Protein AF-A0A820DSZ1-F1 (afdb_monomer_lite)

Structure (mmCIF, N/CA/C/O backbone):
data_AF-A0A820DSZ1-F1
#
_entry.id   AF-A0A820DSZ1-F1
#
loop_
_atom_site.group_PDB
_atom_site.id
_atom_site.type_symbol
_atom_site.label_atom_id
_atom_site.label_alt_id
_atom_site.label_comp_id
_atom_site.label_asym_id
_atom_site.label_entity_id
_atom_site.label_seq_id
_atom_site.pdbx_PDB_ins_code
_atom_site.Cartn_x
_atom_site.Cartn_y
_atom_site.Cartn_z
_atom_site.occupancy
_atom_site.B_iso_or_equiv
_atom_site.auth_seq_id
_atom_site.auth_comp_id
_atom_site.auth_asym_id
_atom_site.auth_atom_id
_atom_site.pdbx_PDB_model_num
ATOM 1 N N . MET A 1 1 ? 12.696 8.715 -18.448 1.00 58.31 1 MET A N 1
ATOM 2 C CA . MET A 1 1 ? 13.248 8.105 -17.218 1.00 58.31 1 MET A CA 1
ATOM 3 C C . MET A 1 1 ? 12.171 7.418 -16.370 1.00 58.31 1 MET A C 1
ATOM 5 O O . MET A 1 1 ? 12.278 6.221 -16.171 1.00 58.31 1 MET A O 1
ATOM 9 N N . SER A 1 2 ? 11.095 8.099 -15.945 1.00 81.25 2 SER A N 1
ATOM 10 C CA . SER A 1 2 ? 10.033 7.473 -15.116 1.00 81.25 2 SER A CA 1
ATOM 11 C C . SER A 1 2 ? 9.282 6.311 -15.802 1.00 81.25 2 SER A C 1
ATOM 13 O O . SER A 1 2 ? 9.102 5.254 -15.206 1.00 81.25 2 SER A O 1
ATOM 15 N N . ALA A 1 3 ? 8.924 6.447 -17.086 1.00 86.50 3 ALA A N 1
ATOM 16 C CA . ALA A 1 3 ? 8.210 5.389 -17.817 1.00 86.50 3 ALA A CA 1
ATOM 17 C C . ALA A 1 3 ? 9.025 4.090 -17.967 1.00 86.50 3 ALA A C 1
ATOM 19 O O . ALA A 1 3 ? 8.480 2.996 -17.859 1.00 86.50 3 ALA A O 1
ATOM 20 N N . GLU A 1 4 ? 10.335 4.214 -18.171 1.00 92.38 4 GLU A N 1
ATOM 21 C CA . GLU A 1 4 ? 11.246 3.077 -18.293 1.00 92.38 4 GLU A CA 1
ATOM 22 C C . GLU A 1 4 ? 11.404 2.344 -16.959 1.00 92.38 4 GLU A C 1
ATOM 24 O O . GLU A 1 4 ? 11.305 1.120 -16.920 1.00 92.38 4 GLU A O 1
ATOM 29 N N . LEU A 1 5 ? 11.563 3.079 -15.856 1.00 89.62 5 LEU A N 1
ATOM 30 C CA . LEU A 1 5 ? 11.599 2.494 -14.516 1.00 89.62 5 LEU A CA 1
ATOM 31 C C . LEU A 1 5 ? 10.294 1.748 -14.196 1.00 89.62 5 LEU A C 1
ATOM 33 O O . LEU A 1 5 ? 10.328 0.625 -13.697 1.00 89.62 5 LEU A O 1
ATOM 37 N N . ASN A 1 6 ? 9.144 2.329 -14.546 1.00 89.69 6 ASN A N 1
ATOM 38 C CA . ASN A 1 6 ? 7.844 1.682 -14.365 1.00 89.69 6 ASN A CA 1
ATOM 39 C C . ASN A 1 6 ? 7.723 0.394 -15.192 1.00 89.69 6 ASN A C 1
ATOM 41 O O . ASN A 1 6 ? 7.220 -0.606 -14.684 1.00 89.69 6 ASN A O 1
ATOM 45 N N . ALA A 1 7 ? 8.214 0.392 -16.436 1.00 91.94 7 ALA A N 1
ATOM 46 C CA . ALA A 1 7 ? 8.218 -0.797 -17.286 1.00 91.94 7 ALA A CA 1
ATOM 47 C C . ALA A 1 7 ? 9.101 -1.916 -16.708 1.00 91.94 7 ALA A C 1
ATOM 49 O O . ALA A 1 7 ? 8.670 -3.067 -16.650 1.00 91.94 7 ALA A O 1
ATOM 50 N N . HIS A 1 8 ? 10.299 -1.581 -16.219 1.00 93.88 8 HIS A N 1
ATOM 51 C CA . HIS A 1 8 ? 11.192 -2.547 -15.572 1.00 93.88 8 HIS A CA 1
ATOM 52 C C . HIS A 1 8 ? 10.587 -3.114 -14.281 1.00 93.88 8 HIS A C 1
ATOM 54 O O . HIS A 1 8 ? 10.626 -4.325 -14.064 1.00 93.88 8 HIS A O 1
ATOM 60 N N . ASN A 1 9 ? 9.960 -2.270 -13.456 1.00 91.62 9 ASN A N 1
ATOM 61 C CA . ASN A 1 9 ? 9.279 -2.712 -12.238 1.00 91.62 9 ASN A CA 1
ATOM 62 C C . ASN A 1 9 ? 8.087 -3.625 -12.548 1.00 91.62 9 ASN A C 1
ATOM 64 O O . ASN A 1 9 ? 7.913 -4.654 -11.898 1.00 91.62 9 ASN A O 1
ATOM 68 N N . LEU A 1 10 ? 7.293 -3.298 -13.570 1.00 93.19 10 LEU A N 1
ATOM 69 C CA . LEU A 1 10 ? 6.187 -4.149 -14.004 1.00 93.19 10 LEU A CA 1
ATOM 70 C C . LEU A 1 10 ? 6.689 -5.504 -14.521 1.00 93.19 10 LEU A C 1
ATOM 72 O O . LEU A 1 10 ? 6.124 -6.539 -14.172 1.00 93.19 10 LEU A O 1
ATOM 76 N N . LEU A 1 11 ? 7.770 -5.516 -15.305 1.00 95.31 11 LEU A N 1
ATOM 77 C CA . LEU A 1 11 ? 8.388 -6.753 -15.776 1.00 95.31 11 LEU A CA 1
ATOM 78 C C . LEU A 1 11 ? 8.868 -7.622 -14.605 1.00 95.31 11 LEU A C 1
ATOM 80 O O . LEU A 1 11 ? 8.606 -8.825 -14.592 1.00 95.31 11 LEU A O 1
ATOM 84 N N . LEU A 1 12 ? 9.513 -7.019 -13.604 1.00 95.50 12 LEU A N 1
ATOM 85 C CA . LEU A 1 12 ? 9.932 -7.717 -12.390 1.00 95.50 12 LEU A CA 1
ATOM 86 C C . LEU A 1 12 ? 8.735 -8.352 -11.665 1.00 95.50 12 LEU A C 1
ATOM 88 O O . LEU A 1 12 ? 8.787 -9.534 -11.330 1.00 95.50 12 LEU A O 1
ATOM 92 N N . LEU A 1 13 ? 7.637 -7.612 -11.481 1.00 94.44 13 LEU A N 1
ATOM 93 C CA . LEU A 1 13 ? 6.415 -8.140 -10.860 1.00 94.44 13 LEU A CA 1
ATOM 94 C C . LEU A 1 13 ? 5.846 -9.335 -11.638 1.00 94.44 13 LEU A C 1
ATOM 96 O O . LEU A 1 13 ? 5.498 -10.351 -11.036 1.00 94.44 13 LEU A O 1
ATOM 100 N N . ILE A 1 14 ? 5.806 -9.255 -12.972 1.00 95.88 14 ILE A N 1
ATOM 101 C CA . ILE A 1 14 ? 5.362 -10.362 -13.833 1.00 95.88 14 ILE A CA 1
ATOM 102 C C . ILE A 1 14 ? 6.242 -11.597 -13.629 1.00 95.88 14 ILE A C 1
ATOM 104 O O . ILE A 1 14 ? 5.720 -12.706 -13.495 1.00 95.88 14 ILE A O 1
ATOM 108 N N . LEU A 1 15 ? 7.566 -11.430 -13.578 1.00 97.44 15 LEU A N 1
ATOM 109 C CA . LEU A 1 15 ? 8.494 -12.540 -13.360 1.00 97.44 15 LEU A CA 1
ATOM 110 C C . LEU A 1 15 ? 8.274 -13.204 -11.996 1.00 97.44 15 LEU A C 1
ATOM 112 O O . LEU A 1 15 ? 8.176 -14.430 -11.936 1.00 97.44 15 LEU A O 1
ATOM 116 N N . LEU A 1 16 ? 8.122 -12.418 -10.928 1.00 97.06 16 LEU A N 1
ATOM 117 C CA . LEU A 1 16 ? 7.882 -12.927 -9.573 1.00 97.06 16 LEU A CA 1
ATOM 118 C C . LEU A 1 16 ? 6.557 -13.695 -9.467 1.00 97.06 16 LEU A C 1
ATOM 120 O O . LEU A 1 16 ? 6.498 -14.757 -8.843 1.00 97.06 16 LEU A O 1
ATOM 124 N N . VAL A 1 17 ? 5.500 -13.211 -10.126 1.00 96.56 17 VAL A N 1
ATOM 125 C CA . VAL A 1 17 ? 4.212 -13.919 -10.188 1.00 96.56 17 VAL A CA 1
ATOM 126 C C . VAL A 1 17 ? 4.333 -15.217 -10.986 1.00 96.56 17 VAL A C 1
ATOM 128 O O . VAL A 1 17 ? 3.860 -16.259 -10.534 1.00 96.56 17 VAL A O 1
ATOM 131 N N . LYS A 1 18 ? 5.029 -15.212 -12.133 1.00 96.75 18 LYS A N 1
ATOM 132 C CA . LYS A 1 18 ? 5.283 -16.442 -12.908 1.00 96.75 18 LYS A CA 1
ATOM 133 C C . LYS A 1 18 ? 6.088 -17.476 -12.119 1.00 96.75 18 LYS A C 1
ATOM 135 O O . LYS A 1 18 ? 5.849 -18.671 -12.271 1.00 96.75 18 LYS A O 1
ATOM 140 N N . GLN A 1 19 ? 7.006 -17.025 -11.268 1.00 97.69 19 GLN A N 1
ATOM 141 C CA . GLN A 1 19 ? 7.789 -17.872 -10.365 1.00 97.69 19 GLN A CA 1
ATOM 142 C C . GLN A 1 19 ? 7.014 -18.306 -9.108 1.00 97.69 19 GLN A C 1
ATOM 144 O O . GLN A 1 19 ? 7.575 -19.003 -8.267 1.00 97.69 19 GLN A O 1
ATOM 149 N N . LYS A 1 20 ? 5.734 -17.925 -8.972 1.00 95.00 20 LYS A N 1
ATOM 150 C CA . LYS A 1 20 ? 4.881 -18.192 -7.800 1.00 95.00 20 LYS A CA 1
ATOM 151 C C . LYS A 1 20 ? 5.427 -17.614 -6.485 1.00 95.00 20 LYS A C 1
ATOM 153 O O . LYS A 1 20 ? 5.062 -18.086 -5.414 1.00 95.00 20 LYS A O 1
ATOM 158 N N . GLN A 1 21 ? 6.275 -16.587 -6.559 1.00 96.38 21 GLN A N 1
ATOM 159 C CA . GLN A 1 21 ? 6.778 -15.858 -5.387 1.00 96.38 21 GLN A CA 1
ATOM 160 C C . GLN A 1 21 ? 5.823 -14.742 -4.946 1.00 96.38 21 GLN A C 1
ATOM 162 O O . GLN A 1 21 ? 5.876 -14.295 -3.804 1.00 96.38 21 GLN A O 1
ATOM 167 N N . LEU A 1 22 ? 4.930 -14.309 -5.841 1.00 93.62 22 LEU A N 1
ATOM 168 C CA . LEU A 1 22 ? 3.860 -13.356 -5.561 1.00 93.62 22 LEU A CA 1
ATOM 169 C C . LEU A 1 22 ? 2.513 -13.894 -6.051 1.00 93.62 22 LEU A C 1
ATOM 171 O O . LEU A 1 22 ? 2.436 -14.636 -7.032 1.00 93.62 22 LEU A O 1
ATOM 175 N N . SER A 1 23 ? 1.441 -13.478 -5.376 1.00 93.94 23 SER A N 1
ATOM 176 C CA . SER A 1 23 ? 0.064 -13.714 -5.822 1.00 93.94 23 SER A CA 1
ATOM 177 C C . SER A 1 23 ? -0.220 -12.977 -7.133 1.00 93.94 23 SER A C 1
ATOM 179 O O . SER A 1 23 ? 0.300 -11.884 -7.360 1.00 93.94 23 SER A O 1
ATOM 181 N N . SER A 1 24 ? -1.114 -13.521 -7.965 1.00 91.38 24 SER A N 1
ATOM 182 C CA . SER A 1 24 ? -1.595 -12.855 -9.185 1.00 91.38 24 SER A CA 1
ATOM 183 C C . SER A 1 24 ? -2.226 -11.486 -8.908 1.00 91.38 24 SER A C 1
ATOM 185 O O . SER A 1 24 ? -2.204 -10.618 -9.778 1.00 91.38 24 SER A O 1
ATOM 187 N N . TYR A 1 25 ? -2.708 -11.256 -7.681 1.00 90.75 25 TYR A N 1
ATOM 188 C CA . TYR A 1 25 ? -3.198 -9.955 -7.228 1.00 90.75 25 TYR A CA 1
ATOM 189 C C . TYR A 1 25 ? -2.143 -8.839 -7.339 1.00 90.75 25 TYR A C 1
ATOM 191 O O . TYR A 1 25 ? -2.494 -7.684 -7.564 1.00 90.75 25 TYR A O 1
ATOM 199 N N . ALA A 1 26 ? -0.848 -9.170 -7.263 1.00 89.00 26 ALA A N 1
ATOM 200 C CA . ALA A 1 26 ? 0.242 -8.205 -7.412 1.00 89.00 26 ALA A CA 1
ATOM 201 C C . ALA A 1 26 ? 0.339 -7.589 -8.823 1.00 89.00 26 ALA A C 1
ATOM 203 O O . ALA A 1 26 ? 1.047 -6.605 -9.002 1.00 89.00 26 ALA A O 1
ATOM 204 N N . LEU A 1 27 ? -0.368 -8.133 -9.822 1.00 91.44 27 LEU A N 1
ATOM 205 C CA . LEU A 1 27 ? -0.464 -7.556 -11.171 1.00 91.44 27 LEU A CA 1
ATOM 206 C C . LEU A 1 27 ? -1.650 -6.602 -11.339 1.00 91.44 27 LEU A C 1
ATOM 208 O O . LEU A 1 27 ? -1.912 -6.139 -12.449 1.00 91.44 27 LEU A O 1
ATOM 212 N N . ASN A 1 28 ?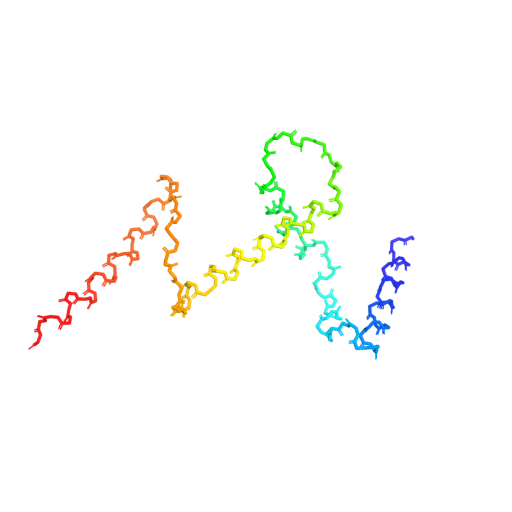 -2.373 -6.288 -10.262 1.00 90.94 28 ASN A N 1
ATOM 213 C CA . ASN A 1 28 ? -3.429 -5.289 -10.298 1.00 90.94 28 ASN A CA 1
ATOM 214 C C . ASN A 1 28 ? -2.832 -3.880 -10.457 1.00 90.94 28 ASN A C 1
ATOM 216 O O . ASN A 1 28 ? -2.631 -3.157 -9.489 1.00 90.94 28 ASN A O 1
ATOM 220 N N . ILE A 1 29 ? -2.561 -3.471 -11.696 1.00 84.31 29 ILE A N 1
ATOM 221 C CA . ILE A 1 29 ? -1.917 -2.189 -12.023 1.00 84.31 29 ILE A CA 1
ATOM 222 C C . ILE A 1 29 ? -2.647 -0.962 -11.453 1.00 84.31 29 ILE A C 1
ATOM 224 O O . ILE A 1 29 ? -2.020 0.070 -11.218 1.00 84.31 29 ILE A O 1
ATOM 228 N N . TYR A 1 30 ? -3.949 -1.069 -11.162 1.00 85.94 30 TYR A N 1
ATOM 229 C CA . TYR A 1 30 ? -4.731 0.015 -10.566 1.00 85.94 30 TYR A CA 1
ATOM 230 C C . TYR A 1 30 ? -4.305 0.354 -9.135 1.00 85.94 30 TYR A C 1
ATOM 232 O O . TYR A 1 30 ? -4.612 1.444 -8.662 1.00 85.94 30 TYR A O 1
ATOM 240 N N . THR A 1 31 ? -3.568 -0.525 -8.451 1.00 83.38 31 THR A N 1
ATOM 241 C CA . THR A 1 31 ? -3.012 -0.231 -7.124 1.00 83.38 31 THR A CA 1
ATOM 242 C C . THR A 1 31 ? -1.644 0.452 -7.184 1.00 83.38 31 THR A C 1
ATOM 244 O O . THR A 1 31 ? -1.171 0.932 -6.162 1.00 83.38 31 THR A O 1
ATOM 247 N N . PHE A 1 32 ? -1.005 0.529 -8.359 1.00 82.75 32 PHE A N 1
ATOM 248 C CA . PHE A 1 32 ? 0.360 1.054 -8.540 1.00 82.75 32 PHE A CA 1
ATOM 249 C C . PHE A 1 32 ? 0.399 2.502 -9.044 1.00 82.75 32 PHE A C 1
ATOM 251 O O . PHE A 1 32 ? 1.346 2.918 -9.712 1.00 82.75 32 PHE A O 1
ATOM 258 N N . ASN A 1 33 ? -0.628 3.289 -8.734 1.00 85.94 33 ASN A N 1
ATOM 259 C CA . ASN A 1 33 ? -0.611 4.731 -8.961 1.00 85.94 33 ASN A CA 1
ATOM 260 C C . ASN A 1 33 ? -0.453 5.480 -7.633 1.00 85.94 33 ASN A C 1
ATOM 262 O O . ASN A 1 33 ? -0.755 4.959 -6.560 1.00 85.94 33 ASN A O 1
ATOM 266 N N . SER A 1 34 ? 0.010 6.727 -7.713 1.00 84.88 34 SER A N 1
ATOM 267 C CA . SER A 1 34 ? 0.221 7.566 -6.531 1.00 84.88 34 SER A CA 1
ATOM 268 C C . SER A 1 34 ? -1.056 7.741 -5.709 1.00 84.88 34 SER A C 1
ATOM 270 O O . SER A 1 34 ? -1.007 7.630 -4.488 1.00 84.88 34 SER A O 1
ATOM 272 N N . GLN A 1 35 ? -2.206 7.937 -6.363 1.00 87.19 35 GLN A N 1
ATOM 273 C CA . GLN A 1 35 ? -3.484 8.205 -5.698 1.00 87.19 35 GLN A CA 1
ATOM 274 C C . GLN A 1 35 ? -3.931 7.055 -4.786 1.00 87.19 35 GLN A C 1
ATOM 276 O O . GLN A 1 35 ? -4.420 7.311 -3.688 1.00 87.19 35 GLN A O 1
ATOM 281 N N . ALA A 1 36 ? -3.730 5.803 -5.201 1.00 85.06 36 ALA A N 1
ATOM 282 C CA . ALA A 1 36 ? -4.054 4.626 -4.397 1.00 85.06 36 ALA A CA 1
ATOM 283 C C . ALA A 1 36 ? -3.171 4.517 -3.139 1.00 85.06 36 ALA A C 1
ATOM 285 O O . ALA A 1 36 ? -3.635 4.071 -2.090 1.00 85.06 36 ALA A O 1
ATOM 286 N N . CYS A 1 37 ? -1.915 4.964 -3.218 1.00 82.25 37 CYS A N 1
ATOM 287 C CA . CYS A 1 37 ? -0.955 4.897 -2.114 1.00 82.25 37 CYS A CA 1
ATOM 288 C C . CYS A 1 37 ? -1.078 6.069 -1.125 1.00 82.25 37 CYS A C 1
ATOM 290 O O . CYS A 1 37 ? -0.707 5.940 0.042 1.00 82.25 37 CYS A O 1
ATOM 292 N N . GLU A 1 38 ? -1.594 7.215 -1.570 1.00 85.50 38 GLU A N 1
ATOM 293 C CA . GLU A 1 38 ? -1.686 8.455 -0.789 1.00 85.50 38 GLU A CA 1
ATOM 294 C C . GLU A 1 38 ? -2.325 8.291 0.611 1.00 85.50 38 GLU A C 1
ATOM 296 O O . GLU A 1 38 ? -1.738 8.757 1.593 1.00 85.50 38 GLU A O 1
ATOM 301 N N . PRO A 1 39 ? -3.485 7.618 0.778 1.00 86.69 39 PRO A N 1
ATOM 302 C CA . PRO A 1 39 ? -4.071 7.402 2.102 1.00 86.69 39 PRO A CA 1
ATOM 303 C C . PRO A 1 39 ? -3.148 6.616 3.035 1.00 86.69 39 PRO A C 1
ATOM 305 O O . PRO A 1 39 ? -3.039 6.946 4.215 1.00 86.69 39 PRO A O 1
ATOM 308 N N . MET A 1 40 ? -2.449 5.609 2.502 1.00 84.12 40 MET A N 1
ATOM 309 C CA . MET A 1 40 ? -1.507 4.794 3.264 1.00 84.12 40 MET A CA 1
ATOM 310 C C . MET A 1 40 ? -0.346 5.647 3.775 1.00 84.12 40 MET A C 1
ATOM 312 O O . MET A 1 40 ? -0.043 5.614 4.966 1.00 84.1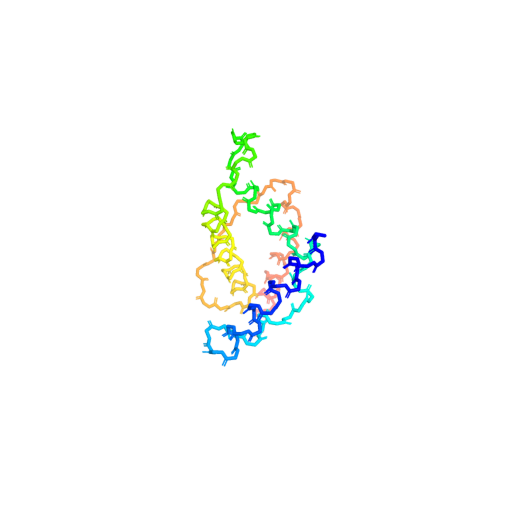2 40 MET A O 1
ATOM 316 N N . PHE A 1 41 ? 0.254 6.472 2.913 1.00 83.38 41 PHE A N 1
ATOM 317 C CA . PHE A 1 41 ? 1.319 7.398 3.306 1.00 83.38 41 PHE A CA 1
ATOM 318 C C . PHE A 1 41 ? 0.859 8.398 4.367 1.00 83.38 41 PHE A C 1
ATOM 320 O O . PHE A 1 41 ? 1.551 8.589 5.369 1.00 83.38 41 PHE A O 1
ATOM 327 N N . ARG A 1 42 ? -0.323 8.999 4.191 1.00 83.94 42 ARG A N 1
ATOM 328 C CA . ARG A 1 42 ? -0.884 9.952 5.159 1.00 83.94 42 ARG A CA 1
ATOM 329 C C . ARG A 1 42 ? -1.132 9.313 6.521 1.00 83.94 42 ARG A C 1
ATOM 331 O O . ARG A 1 42 ? -0.703 9.866 7.531 1.00 83.94 42 ARG A O 1
ATOM 338 N N . ASN A 1 43 ? -1.764 8.143 6.551 1.00 84.12 43 ASN A N 1
ATOM 339 C CA . ASN A 1 43 ? -2.073 7.442 7.797 1.00 84.12 43 ASN A CA 1
ATOM 340 C C . ASN A 1 43 ? -0.805 6.943 8.498 1.00 84.12 43 ASN A C 1
ATOM 342 O O . ASN A 1 43 ? -0.660 7.109 9.704 1.00 84.12 43 ASN A O 1
ATOM 346 N N . THR A 1 44 ? 0.144 6.396 7.739 1.00 82.94 44 THR A N 1
ATOM 347 C CA . THR A 1 44 ? 1.430 5.930 8.275 1.00 82.94 44 THR A CA 1
ATOM 348 C C . THR A 1 44 ? 2.231 7.092 8.863 1.00 82.94 44 THR A C 1
ATOM 350 O O . THR A 1 44 ? 2.804 6.966 9.940 1.00 82.94 44 THR A O 1
ATOM 353 N N . ARG A 1 45 ? 2.216 8.261 8.209 1.00 79.25 45 ARG A N 1
ATOM 354 C CA . ARG A 1 45 ? 2.821 9.486 8.743 1.00 79.25 45 ARG A CA 1
ATOM 355 C C . ARG A 1 45 ? 2.120 9.976 10.010 1.00 79.25 45 ARG A C 1
ATOM 357 O O . ARG A 1 45 ? 2.805 10.407 10.925 1.00 79.25 45 ARG A O 1
ATOM 364 N N . ALA A 1 46 ? 0.791 9.904 10.078 1.00 80.56 46 ALA A N 1
ATOM 365 C CA . ALA A 1 46 ? 0.032 10.306 11.264 1.00 80.56 46 ALA A CA 1
ATOM 366 C C . ALA A 1 46 ? 0.311 9.418 12.493 1.00 80.56 46 ALA A C 1
ATOM 368 O O . ALA A 1 46 ? 0.142 9.874 13.620 1.00 80.56 46 ALA A O 1
ATOM 369 N N . LEU A 1 47 ? 0.753 8.171 12.286 1.00 78.12 47 LEU A N 1
ATOM 370 C CA . LEU A 1 47 ? 1.165 7.256 13.358 1.00 78.12 47 LEU A CA 1
ATOM 371 C C . LEU A 1 47 ? 2.567 7.543 13.915 1.00 78.12 47 LEU A C 1
ATOM 373 O O . LEU A 1 47 ? 2.918 7.014 14.969 1.00 78.12 47 LEU A O 1
ATOM 377 N N . ILE A 1 48 ? 3.371 8.352 13.224 1.00 75.62 48 ILE A N 1
ATOM 378 C CA . ILE A 1 48 ? 4.700 8.759 13.678 1.00 75.62 48 ILE A CA 1
ATOM 379 C C . ILE A 1 48 ? 4.544 10.112 14.374 1.00 75.62 48 ILE A C 1
ATOM 381 O O . ILE A 1 48 ? 4.198 11.106 13.739 1.00 75.62 48 ILE A O 1
ATOM 385 N N . GLU A 1 49 ? 4.762 10.147 15.690 1.00 60.84 49 GLU A N 1
ATOM 386 C CA . GLU A 1 49 ? 4.605 11.363 16.491 1.00 60.84 49 GLU A CA 1
ATOM 387 C C . GLU A 1 49 ? 5.434 12.553 15.962 1.00 60.84 49 GLU A C 1
ATOM 389 O O . GLU A 1 49 ? 6.571 12.418 15.508 1.00 60.84 49 GLU A O 1
ATOM 394 N N . ILE A 1 50 ? 4.789 13.716 16.084 1.00 56.72 50 ILE A N 1
ATOM 395 C CA . ILE A 1 50 ? 5.085 15.161 15.963 1.00 56.72 50 ILE A CA 1
ATOM 396 C C . ILE A 1 50 ? 6.552 15.661 15.836 1.00 56.72 50 ILE A C 1
ATOM 398 O O . ILE A 1 50 ? 6.747 16.822 15.485 1.00 56.72 50 ILE A O 1
ATOM 402 N N . TYR A 1 51 ? 7.596 14.856 16.043 1.00 48.72 51 TYR A N 1
ATOM 403 C CA . TYR A 1 51 ? 8.992 15.329 16.043 1.00 48.72 51 TYR A CA 1
ATOM 404 C C . TYR A 1 51 ? 9.810 15.015 14.788 1.00 48.72 51 TYR A C 1
ATOM 406 O O . TYR A 1 51 ? 10.892 15.577 14.626 1.00 48.72 51 TYR A O 1
ATOM 414 N N . SER A 1 52 ? 9.320 14.195 13.855 1.00 47.41 52 SER A N 1
ATOM 415 C CA . SER A 1 52 ? 10.047 13.979 12.597 1.00 47.41 52 SER A CA 1
ATOM 416 C C . SER A 1 52 ? 9.561 14.928 11.501 1.00 47.41 52 SER A C 1
ATOM 418 O O . SER A 1 52 ? 8.826 14.551 10.590 1.00 47.41 52 SER A O 1
ATOM 420 N N . THR A 1 53 ? 10.019 16.181 11.555 1.00 51.34 53 THR A N 1
ATOM 421 C CA . THR A 1 53 ? 10.077 17.071 10.375 1.00 51.34 53 THR A CA 1
ATOM 422 C C . THR A 1 53 ? 11.072 16.560 9.328 1.00 51.34 53 THR A C 1
ATOM 424 O O . THR A 1 53 ? 11.123 17.060 8.204 1.00 51.34 53 THR A O 1
ATOM 427 N N . VAL A 1 54 ? 11.857 15.541 9.684 1.00 49.81 54 VAL A N 1
ATOM 428 C CA . VAL A 1 54 ? 12.850 14.927 8.823 1.00 49.81 54 VAL A CA 1
ATOM 429 C C . VAL A 1 54 ? 12.150 13.963 7.869 1.00 49.81 54 VAL A C 1
ATOM 431 O O . VAL A 1 54 ? 11.634 12.914 8.251 1.00 49.81 54 VAL A O 1
ATOM 434 N N . VAL A 1 55 ? 12.188 14.336 6.593 1.00 50.50 55 VAL A N 1
ATOM 435 C CA . VAL A 1 55 ? 11.724 13.596 5.408 1.00 50.50 55 VAL A CA 1
ATOM 436 C C . VAL A 1 55 ? 12.547 12.312 5.160 1.00 50.50 55 VAL A C 1
ATOM 438 O O . VAL A 1 55 ? 12.340 11.623 4.168 1.00 50.50 55 VAL A O 1
ATOM 441 N N . ASN A 1 56 ? 13.449 11.928 6.073 1.00 51.50 56 ASN A N 1
ATOM 442 C CA . ASN A 1 56 ? 14.144 10.637 6.039 1.00 51.50 56 ASN A CA 1
ATOM 443 C C . ASN A 1 56 ? 13.251 9.555 6.629 1.00 51.50 56 ASN A C 1
ATOM 445 O O . ASN A 1 56 ? 13.505 8.967 7.679 1.00 51.50 56 ASN A O 1
ATOM 449 N N . PHE A 1 57 ? 12.178 9.303 5.898 1.00 58.91 57 PHE A N 1
ATOM 450 C CA . PHE A 1 57 ? 11.365 8.124 6.057 1.00 58.91 57 PHE A CA 1
ATOM 451 C C . PHE A 1 57 ? 12.203 6.932 5.586 1.00 58.91 57 PHE A C 1
ATOM 453 O O . PHE A 1 57 ? 12.246 6.609 4.399 1.00 58.91 57 PHE A O 1
ATOM 460 N N . ALA A 1 58 ? 12.937 6.297 6.501 1.00 72.50 58 ALA A N 1
ATOM 461 C CA . ALA A 1 58 ? 13.572 5.029 6.181 1.00 72.50 58 ALA A CA 1
ATOM 462 C C . ALA A 1 58 ? 12.466 4.053 5.759 1.00 72.50 58 ALA A C 1
ATOM 464 O O . ALA A 1 58 ? 11.478 3.893 6.480 1.00 72.50 58 ALA A O 1
ATOM 465 N N . ALA A 1 59 ? 12.622 3.401 4.603 1.00 75.56 59 ALA A N 1
ATOM 466 C CA . ALA A 1 59 ? 11.638 2.444 4.093 1.00 75.56 59 ALA A CA 1
ATOM 467 C C . ALA A 1 59 ? 11.274 1.385 5.150 1.00 75.56 59 ALA A C 1
ATOM 469 O O . ALA A 1 59 ? 10.121 0.992 5.264 1.00 75.56 59 ALA A O 1
ATOM 470 N N . TYR A 1 60 ? 12.236 1.011 5.995 1.00 81.31 60 TYR A N 1
ATOM 471 C CA . TYR A 1 60 ? 12.018 0.151 7.154 1.00 81.31 60 TYR A CA 1
ATOM 472 C C . TYR A 1 60 ? 10.958 0.692 8.133 1.00 81.31 60 TYR A C 1
ATOM 474 O O . TYR A 1 60 ? 10.015 -0.018 8.471 1.00 81.31 60 TYR A O 1
ATOM 482 N N . VAL A 1 61 ? 11.066 1.960 8.546 1.00 80.50 61 VAL A N 1
ATOM 483 C CA . VAL A 1 61 ? 10.110 2.596 9.472 1.00 80.50 61 VAL A CA 1
ATOM 484 C C . VAL A 1 61 ? 8.728 2.699 8.826 1.00 80.50 61 VAL A C 1
ATOM 486 O O . VAL A 1 61 ? 7.721 2.474 9.492 1.00 80.50 61 VAL A O 1
ATOM 489 N N . PHE A 1 62 ? 8.665 2.967 7.518 1.00 82.69 62 PHE A N 1
ATOM 490 C CA . PHE A 1 62 ? 7.407 2.916 6.770 1.00 82.69 62 PHE A CA 1
ATOM 491 C C . PHE A 1 62 ? 6.755 1.553 6.809 1.00 82.69 62 PHE A C 1
ATOM 493 O O . PHE A 1 62 ? 5.588 1.462 7.171 1.00 82.69 62 PHE A O 1
ATOM 500 N N . LEU A 1 63 ? 7.503 0.508 6.470 1.00 85.31 63 LEU A N 1
ATOM 501 C CA . LEU A 1 63 ? 6.975 -0.847 6.432 1.00 85.31 63 LEU A CA 1
ATOM 502 C C . LEU A 1 63 ? 6.481 -1.289 7.812 1.00 85.31 63 LEU A C 1
ATOM 504 O O . LEU A 1 63 ? 5.381 -1.825 7.912 1.00 85.31 63 LEU A O 1
ATOM 508 N N . GLN A 1 64 ? 7.221 -0.968 8.876 1.00 86.19 64 GLN A N 1
ATOM 509 C CA . GLN A 1 64 ? 6.817 -1.288 10.246 1.00 86.19 64 GLN A CA 1
ATOM 510 C C . GLN A 1 64 ? 5.491 -0.612 10.642 1.00 86.19 64 GLN A C 1
ATOM 512 O O . GLN A 1 64 ? 4.606 -1.233 11.232 1.00 86.19 64 GLN A O 1
ATOM 517 N N . GLN A 1 65 ? 5.325 0.670 10.313 1.00 86.00 65 GLN A N 1
ATOM 518 C CA . GLN A 1 65 ? 4.099 1.404 10.639 1.00 86.00 65 GLN A CA 1
ATOM 519 C C . GLN A 1 65 ? 2.930 1.013 9.722 1.00 86.00 65 GLN A C 1
ATOM 521 O O . GLN A 1 65 ? 1.781 0.965 10.163 1.00 86.00 65 GLN A O 1
ATOM 526 N N . ALA A 1 66 ? 3.219 0.679 8.465 1.00 86.62 66 ALA A N 1
ATOM 527 C CA . ALA A 1 66 ? 2.249 0.159 7.514 1.00 86.62 66 ALA A CA 1
ATOM 528 C C . ALA A 1 66 ? 1.666 -1.185 7.971 1.00 86.62 66 ALA A C 1
ATOM 530 O O . ALA A 1 66 ? 0.452 -1.386 7.908 1.00 86.62 66 ALA A O 1
ATOM 531 N N . GLU A 1 67 ? 2.509 -2.077 8.490 1.00 88.62 67 GLU A N 1
ATOM 532 C CA . GLU A 1 67 ? 2.089 -3.350 9.077 1.00 88.62 67 GLU A CA 1
ATOM 533 C C . GLU A 1 67 ? 1.175 -3.132 10.290 1.00 88.62 67 GLU A C 1
ATOM 535 O O . GLU A 1 67 ? 0.077 -3.692 10.354 1.00 88.62 67 GLU A O 1
ATOM 540 N N . LYS A 1 68 ? 1.562 -2.234 11.207 1.00 88.25 68 LYS A N 1
ATOM 541 C CA . LYS A 1 68 ? 0.731 -1.856 12.361 1.00 88.25 68 LYS A CA 1
ATOM 542 C C . LYS A 1 68 ? -0.641 -1.330 11.928 1.00 88.25 68 LYS A C 1
ATOM 544 O O . LYS A 1 68 ? -1.660 -1.700 12.512 1.00 88.25 68 LYS A O 1
ATOM 549 N N . LEU A 1 69 ? -0.682 -0.487 10.897 1.00 88.62 69 LEU A N 1
ATOM 550 C CA . LEU A 1 69 ? -1.928 0.041 10.344 1.00 88.62 69 LEU A CA 1
ATOM 551 C C . LEU A 1 69 ? -2.789 -1.061 9.706 1.00 88.62 69 LEU A C 1
ATOM 553 O O . LEU A 1 69 ? -4.006 -1.061 9.885 1.00 88.62 69 LEU A O 1
ATOM 557 N N . SER A 1 70 ? -2.174 -2.014 9.001 1.00 89.19 70 SER A N 1
ATOM 558 C CA . SER A 1 70 ? -2.873 -3.169 8.429 1.00 89.19 70 SER A CA 1
ATOM 559 C C . SER A 1 70 ? -3.552 -4.007 9.512 1.00 89.19 70 SER A C 1
ATOM 561 O O . SER A 1 70 ? -4.723 -4.356 9.370 1.00 89.19 70 SER A O 1
ATOM 563 N N . LEU A 1 71 ? -2.854 -4.275 10.620 1.00 88.75 71 LEU A N 1
ATOM 564 C CA . LEU A 1 71 ? -3.412 -5.015 11.753 1.00 88.75 71 LEU A CA 1
ATOM 565 C C . LEU A 1 71 ? -4.594 -4.271 12.393 1.00 88.75 71 LEU A C 1
ATOM 567 O O . LEU A 1 71 ? -5.628 -4.873 12.670 1.00 88.75 71 LEU A O 1
ATOM 571 N N . LEU A 1 72 ? -4.475 -2.954 12.588 1.00 87.19 72 LEU A N 1
ATOM 572 C CA . LEU A 1 72 ? -5.570 -2.129 13.112 1.00 87.19 72 LEU A CA 1
ATOM 573 C C . LEU A 1 72 ? -6.807 -2.167 12.204 1.00 87.19 72 LEU A C 1
ATOM 575 O O . LEU A 1 72 ? -7.931 -2.255 12.700 1.00 87.19 72 LEU A O 1
ATOM 579 N N . ASN A 1 73 ? -6.608 -2.124 10.886 1.00 86.81 73 ASN A N 1
ATOM 580 C CA . ASN A 1 73 ? -7.701 -2.222 9.922 1.00 86.81 73 ASN A CA 1
ATOM 581 C C . ASN A 1 73 ? -8.372 -3.600 9.946 1.00 86.81 73 ASN A C 1
ATOM 583 O O . ASN A 1 73 ? -9.598 -3.662 9.883 1.00 86.81 73 ASN A O 1
ATOM 587 N N . ASP A 1 74 ? -7.601 -4.681 10.086 1.00 87.62 74 ASP A N 1
ATOM 588 C CA . ASP A 1 74 ? -8.137 -6.041 10.220 1.00 87.62 74 ASP A CA 1
ATOM 589 C C . ASP A 1 74 ? -8.971 -6.192 11.502 1.00 87.62 74 ASP A C 1
ATOM 591 O O . ASP A 1 74 ? -10.105 -6.666 11.461 1.00 87.62 74 ASP A O 1
ATOM 595 N N . ILE A 1 75 ? -8.476 -5.689 12.637 1.00 86.38 75 ILE A N 1
ATOM 596 C CA . ILE A 1 75 ? -9.227 -5.691 13.901 1.00 86.38 75 ILE A CA 1
ATOM 597 C C . ILE A 1 75 ? -10.534 -4.900 13.763 1.00 86.38 75 ILE A C 1
ATOM 599 O O . ILE A 1 75 ? -11.598 -5.386 14.148 1.00 86.38 75 ILE A O 1
ATOM 603 N N . LYS A 1 76 ? -10.478 -3.702 13.168 1.00 84.19 76 LYS A N 1
ATOM 604 C CA . LYS A 1 76 ? -11.665 -2.871 12.925 1.00 84.19 76 LYS A CA 1
ATOM 605 C C . LYS A 1 76 ? -12.671 -3.574 12.010 1.00 84.19 76 LYS A C 1
ATOM 607 O O . LYS A 1 76 ? -13.874 -3.503 12.253 1.00 84.19 76 LYS A O 1
ATOM 612 N N . TYR A 1 77 ? -12.188 -4.256 10.972 1.00 85.81 77 TYR A N 1
ATOM 613 C CA . TYR A 1 77 ? -13.022 -5.033 10.061 1.00 85.81 77 TYR A CA 1
ATOM 614 C C . TYR A 1 77 ? -13.723 -6.187 10.788 1.00 85.81 77 TYR A C 1
ATOM 616 O O . TYR A 1 77 ? -14.940 -6.329 10.665 1.00 85.81 77 TYR A O 1
ATOM 624 N N . LYS A 1 78 ? -12.991 -6.954 11.605 1.00 85.31 78 LYS A N 1
ATOM 625 C CA . LYS A 1 78 ? -13.534 -8.065 12.406 1.00 85.31 78 LYS A CA 1
ATOM 626 C C . LYS A 1 78 ? -14.586 -7.604 13.414 1.00 85.31 78 LYS A C 1
ATOM 628 O O . LYS A 1 78 ? -15.632 -8.238 13.527 1.00 85.31 78 LYS A O 1
ATOM 633 N N . GLN A 1 79 ? -14.348 -6.471 14.079 1.00 82.56 79 GLN A N 1
ATOM 634 C CA . GLN A 1 79 ? -15.305 -5.860 15.008 1.00 82.56 79 GLN A CA 1
ATOM 635 C C . GLN A 1 79 ? -16.597 -5.417 14.319 1.00 82.56 79 GLN A C 1
ATOM 637 O O . GLN A 1 79 ? -17.674 -5.622 14.867 1.00 82.56 79 GLN A O 1
ATOM 642 N N . LEU A 1 80 ? -16.508 -4.840 13.114 1.00 80.88 80 LEU A N 1
ATOM 643 C CA . LEU A 1 80 ? -17.691 -4.436 12.347 1.00 80.88 80 LEU A CA 1
ATOM 644 C C . LEU A 1 80 ? -18.553 -5.641 11.932 1.00 80.88 80 LEU A C 1
ATOM 646 O O . LEU A 1 80 ? -19.765 -5.512 11.808 1.00 80.88 80 LEU A O 1
ATOM 650 N N . HIS A 1 81 ? -17.932 -6.805 11.730 1.00 81.19 81 HIS A N 1
ATOM 651 C CA . HIS A 1 81 ? -18.600 -8.020 11.256 1.00 8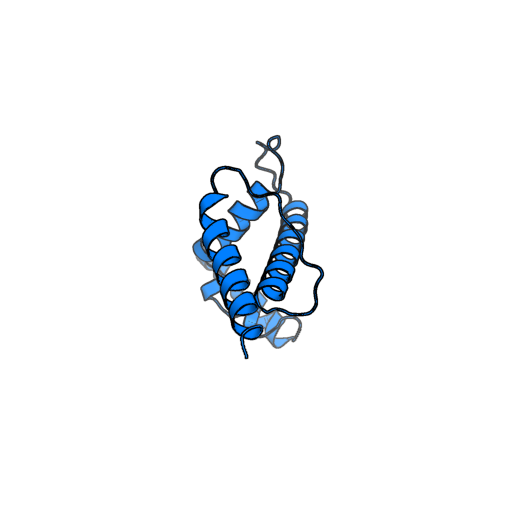1.19 81 HIS A CA 1
ATOM 652 C C . HIS A 1 81 ? -18.904 -9.028 12.377 1.00 81.19 81 H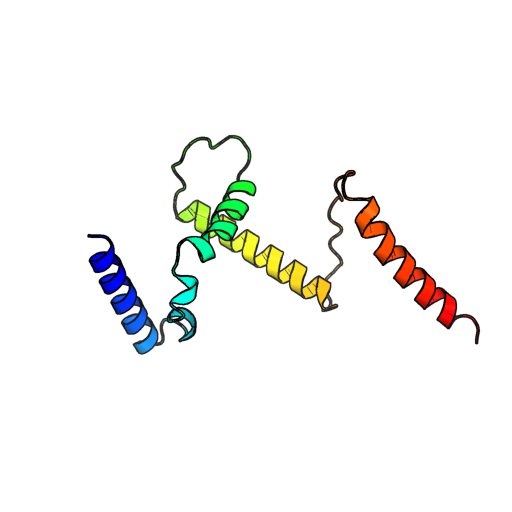IS A C 1
ATOM 654 O O . HIS A 1 81 ? -19.126 -10.201 12.083 1.00 81.19 81 HIS A O 1
ATOM 660 N N . ASN A 1 82 ? -18.920 -8.592 13.646 1.00 69.69 82 ASN A N 1
ATOM 661 C CA . ASN A 1 82 ? -19.254 -9.411 14.823 1.00 69.69 82 ASN A CA 1
ATOM 662 C C . ASN A 1 82 ? -18.487 -10.744 14.910 1.00 69.69 82 ASN A C 1
ATOM 664 O O . ASN A 1 82 ? -18.973 -11.721 15.481 1.00 69.69 82 ASN A O 1
ATOM 668 N N . GLN A 1 83 ? -17.276 -10.801 14.352 1.00 66.50 83 GLN A N 1
ATOM 669 C CA . GLN A 1 83 ? -16.386 -11.932 14.580 1.00 66.50 83 GLN A CA 1
ATOM 670 C C . GLN A 1 83 ?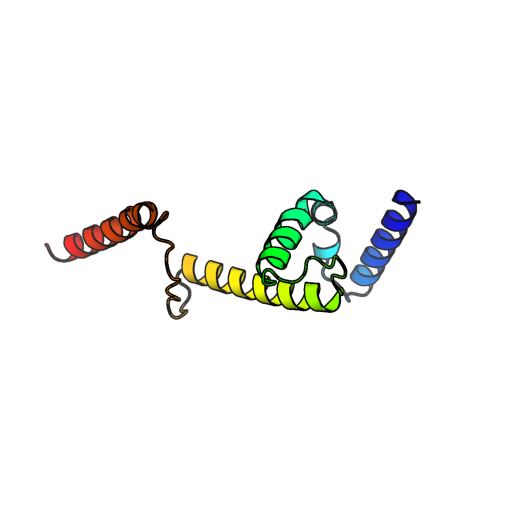 -15.855 -11.807 16.009 1.00 66.50 83 GLN A C 1
ATOM 672 O O . GLN A 1 83 ? -15.495 -10.708 16.423 1.00 66.50 83 GLN A O 1
ATOM 677 N N . THR A 1 84 ? -15.857 -12.906 16.769 1.00 62.03 84 THR A N 1
ATOM 678 C CA . THR A 1 84 ? -15.482 -12.979 18.192 1.00 62.03 84 THR A CA 1
ATOM 679 C C . THR A 1 84 ? -14.110 -12.353 18.454 1.00 62.03 84 THR A C 1
ATOM 681 O O . THR A 1 84 ? -13.080 -13.019 18.370 1.00 62.03 84 THR A O 1
ATOM 684 N N . VAL A 1 85 ? -14.096 -11.059 18.751 1.00 60.56 85 VAL A N 1
ATOM 685 C CA . VAL A 1 85 ? -12.934 -10.295 19.193 1.00 60.56 85 VAL A CA 1
ATOM 686 C C . VAL A 1 85 ? -13.427 -9.401 20.317 1.00 60.56 85 VAL A C 1
ATOM 688 O O . VAL A 1 85 ? -14.469 -8.756 20.178 1.00 60.56 85 VAL A O 1
ATOM 691 N N . ASP A 1 86 ? -12.686 -9.357 21.422 1.00 67.88 86 ASP A N 1
ATOM 692 C CA . ASP A 1 86 ? -12.978 -8.439 22.517 1.00 67.88 86 ASP A CA 1
ATOM 693 C C . ASP A 1 86 ? -13.102 -7.007 21.974 1.00 67.88 86 ASP A C 1
ATOM 695 O O . ASP A 1 86 ? -12.268 -6.517 21.200 1.00 67.88 86 ASP A O 1
ATOM 699 N N . LYS A 1 87 ? -14.200 -6.339 22.332 1.00 68.56 87 LYS A N 1
ATOM 700 C CA . LYS A 1 87 ? -14.529 -4.999 21.845 1.00 68.56 87 LYS A CA 1
ATOM 701 C C . LYS A 1 87 ? -13.479 -4.007 22.347 1.00 68.56 87 LYS A C 1
ATOM 703 O O . LYS A 1 87 ? -13.490 -3.623 23.513 1.00 68.56 87 LYS A O 1
ATOM 708 N N . LEU A 1 88 ? -12.593 -3.550 21.462 1.00 69.38 88 LEU A N 1
ATOM 709 C CA . LEU A 1 88 ? -11.677 -2.452 21.773 1.00 69.38 88 LEU A CA 1
ATOM 710 C C . LEU A 1 88 ? -12.487 -1.162 21.844 1.00 69.38 88 LEU A C 1
ATOM 712 O O . LEU A 1 88 ? -13.063 -0.709 20.854 1.00 69.38 88 LEU A O 1
ATOM 716 N N . ILE A 1 89 ? -12.531 -0.572 23.032 1.00 69.81 89 ILE A N 1
ATOM 717 C CA . ILE A 1 89 ? -13.131 0.739 23.247 1.00 69.81 89 ILE A CA 1
ATOM 718 C C . ILE A 1 89 ? -12.036 1.772 23.003 1.00 69.81 89 ILE A C 1
ATOM 720 O O . ILE A 1 89 ? -11.121 1.935 23.807 1.00 69.81 89 ILE A O 1
ATOM 724 N N . TYR A 1 90 ? -12.123 2.465 21.873 1.00 69.31 90 TYR A N 1
ATOM 725 C CA . TYR A 1 90 ? -11.265 3.610 21.600 1.00 69.31 90 TYR A CA 1
ATOM 726 C C . TYR A 1 90 ? -11.840 4.848 22.282 1.00 69.31 90 TYR A C 1
ATOM 728 O O . TYR A 1 90 ? -13.047 5.091 22.226 1.00 69.31 90 TYR A O 1
ATOM 736 N N . SER A 1 91 ? -10.978 5.655 22.898 1.00 66.81 91 SER A N 1
ATOM 737 C CA . SER A 1 91 ? -11.372 6.945 23.459 1.00 66.81 91 SER A CA 1
ATOM 738 C C . SER A 1 91 ? -11.951 7.829 22.355 1.00 66.81 91 SER A C 1
ATOM 740 O O . SER A 1 91 ? -11.245 8.253 21.439 1.00 66.81 91 SER A O 1
ATOM 742 N N . VAL A 1 92 ? -13.252 8.098 22.432 1.00 67.12 92 VAL A N 1
ATOM 743 C CA . VAL A 1 92 ? -13.941 8.966 21.478 1.00 67.12 92 VAL A CA 1
ATOM 744 C C . VAL A 1 92 ? -13.550 10.401 21.783 1.00 67.12 92 VAL A C 1
ATOM 746 O O . VAL A 1 92 ? -13.787 10.907 22.881 1.00 67.12 92 VAL A O 1
ATOM 749 N N . HIS A 1 93 ? -12.955 11.075 20.804 1.00 68.75 93 HIS A N 1
ATOM 750 C CA . HIS A 1 93 ? -12.690 12.499 20.926 1.00 68.75 93 HIS A CA 1
ATOM 751 C C . HIS A 1 93 ? -14.023 13.239 21.110 1.00 68.75 93 HIS A C 1
ATOM 753 O O . HIS A 1 93 ? -14.966 12.992 20.359 1.00 68.75 93 HIS A O 1
ATOM 759 N N . TYR A 1 94 ? -14.111 14.158 22.078 1.00 68.75 94 TYR A N 1
ATOM 760 C CA . TYR A 1 94 ? -15.374 14.794 22.498 1.00 68.75 94 TYR A CA 1
ATOM 761 C C . TYR A 1 94 ? -16.199 15.386 21.339 1.00 68.75 94 TYR A C 1
ATOM 763 O O . TYR A 1 94 ? -17.424 15.402 21.393 1.00 68.75 94 TYR A O 1
ATOM 771 N N . LYS A 1 95 ? -15.527 15.813 20.264 1.00 72.06 95 LYS A N 1
ATOM 772 C CA . LYS A 1 95 ? -16.132 16.361 19.043 1.00 72.06 95 LYS A CA 1
ATOM 773 C C . LYS A 1 95 ? -16.981 15.352 18.247 1.00 72.06 95 LYS A C 1
ATOM 775 O O . LYS A 1 95 ? -17.890 15.774 17.548 1.00 72.06 95 LYS A O 1
ATOM 780 N N . HIS A 1 96 ? -16.718 14.050 18.371 1.00 63.94 96 HIS A N 1
ATOM 781 C CA . HIS A 1 96 ? -17.435 12.972 17.668 1.00 63.94 96 HIS A CA 1
ATOM 782 C C . HIS A 1 96 ? -18.381 12.175 18.576 1.00 63.94 96 HIS A C 1
ATOM 784 O O . HIS A 1 96 ? -18.933 11.154 18.170 1.00 63.94 96 HIS A O 1
ATOM 790 N N . ARG A 1 97 ? -18.583 12.626 19.820 1.00 54.06 97 ARG A N 1
ATOM 791 C CA . ARG A 1 97 ? -19.421 11.922 20.799 1.00 54.06 97 ARG A CA 1
ATOM 792 C C . ARG A 1 97 ? -20.897 11.872 20.385 1.00 54.06 97 ARG A C 1
ATOM 794 O O . ARG A 1 97 ? -21.554 10.869 20.640 1.00 54.06 97 ARG A O 1
ATOM 801 N N . ASN A 1 98 ? -21.385 12.909 19.705 1.00 58.06 98 ASN A N 1
ATOM 802 C CA . ASN A 1 98 ? -22.790 13.000 19.302 1.00 58.06 98 ASN A CA 1
ATOM 803 C C . ASN A 1 98 ? -23.142 12.048 18.147 1.00 58.06 98 ASN A C 1
ATOM 805 O O . ASN A 1 98 ? -24.267 11.560 18.093 1.00 58.06 98 ASN A O 1
ATOM 809 N N . ASP A 1 99 ? -22.186 11.718 17.272 1.00 58.91 99 ASP A N 1
ATOM 810 C CA . ASP A 1 99 ? -22.439 10.846 16.116 1.00 58.91 99 ASP A CA 1
ATOM 811 C C . ASP A 1 99 ? -22.641 9.380 16.542 1.00 58.91 99 ASP A C 1
ATOM 813 O O . ASP A 1 99 ? -23.491 8.677 15.996 1.00 58.91 99 ASP A O 1
ATOM 817 N N . GLN A 1 100 ? -21.912 8.917 17.567 1.00 54.12 100 GLN A N 1
ATOM 818 C CA . GLN A 1 100 ? -22.010 7.537 18.067 1.00 54.12 100 GLN A CA 1
ATOM 819 C C . GLN A 1 100 ? -23.206 7.281 18.992 1.00 54.12 100 GLN A C 1
ATOM 821 O O . GLN A 1 100 ? -23.613 6.131 19.158 1.00 54.12 100 GLN A O 1
ATOM 826 N N . GLN A 1 101 ? -23.784 8.329 19.582 1.00 53.72 101 GLN A N 1
ATOM 827 C CA . GLN A 1 101 ? -24.907 8.197 20.513 1.00 53.72 101 GLN A CA 1
ATOM 828 C C . GLN A 1 101 ? -26.191 7.727 19.801 1.00 53.72 101 GLN A C 1
ATOM 830 O O . GLN A 1 101 ? -27.033 7.066 20.406 1.00 53.72 101 GLN A O 1
ATOM 835 N N . SER A 1 102 ? -26.312 7.983 18.494 1.00 50.88 102 SER A N 1
ATOM 836 C CA . SER A 1 102 ? -27.430 7.501 17.670 1.00 50.88 102 SER A CA 1
ATOM 837 C C . SER A 1 102 ? -27.482 5.966 17.566 1.00 50.88 102 SER A C 1
ATOM 839 O O . SER A 1 102 ? -28.540 5.373 17.766 1.00 50.88 102 SER A O 1
ATOM 841 N N . LEU A 1 103 ? -26.332 5.312 17.366 1.00 47.69 103 LEU A N 1
ATOM 842 C CA . LEU A 1 103 ? -26.210 3.856 17.203 1.00 47.69 103 LEU A CA 1
ATOM 843 C C . LEU A 1 103 ? -26.426 3.081 18.509 1.00 47.69 103 LEU A C 1
ATOM 845 O O . LEU A 1 103 ? -27.036 2.015 18.498 1.00 47.69 103 LEU A O 1
ATOM 849 N N . SER A 1 104 ? -25.969 3.611 19.648 1.00 49.69 104 SER A N 1
ATOM 850 C CA . SER A 1 104 ? -26.192 2.961 20.949 1.00 49.69 104 SER A CA 1
ATOM 851 C C . SER A 1 104 ? -27.657 3.001 21.385 1.00 49.69 104 SER A C 1
ATOM 853 O O . SER A 1 104 ? -28.121 2.078 22.046 1.00 49.69 104 SER A O 1
ATOM 855 N N . THR A 1 105 ? -28.392 4.049 21.001 1.00 48.06 105 THR A N 1
ATOM 856 C CA . THR A 1 105 ? -29.816 4.193 21.347 1.00 48.06 105 THR A CA 1
ATOM 857 C C . THR A 1 105 ? -30.689 3.232 20.532 1.00 48.06 105 THR A C 1
ATOM 859 O O . THR A 1 105 ? -31.703 2.747 21.019 1.00 48.06 105 THR A O 1
ATOM 862 N N . GLN A 1 106 ? -30.266 2.897 19.311 1.00 46.34 106 GLN A N 1
ATOM 863 C CA . GLN A 1 106 ? -30.977 1.966 18.434 1.00 46.34 106 GLN A CA 1
ATOM 864 C C . GLN A 1 106 ? -30.893 0.510 18.929 1.00 46.34 106 GLN A C 1
ATOM 866 O O . GLN A 1 106 ? -31.907 -0.177 18.960 1.00 46.34 106 GLN A O 1
ATOM 871 N N . ILE A 1 107 ? -29.718 0.080 19.408 1.00 49.47 107 ILE A N 1
ATOM 872 C CA . ILE A 1 107 ? -29.512 -1.266 19.975 1.00 49.47 107 ILE A CA 1
ATOM 873 C C . ILE A 1 107 ? -30.286 -1.445 21.291 1.00 49.47 107 ILE A C 1
ATOM 875 O O . ILE A 1 107 ? -30.841 -2.512 21.536 1.00 49.47 107 ILE A O 1
ATOM 879 N N . GLN A 1 108 ? -30.361 -0.407 22.132 1.00 49.69 108 GLN A N 1
ATOM 880 C CA . GLN A 1 108 ? -31.105 -0.484 23.393 1.00 49.69 108 GLN A CA 1
ATOM 881 C C . GLN A 1 108 ? -32.617 -0.639 23.151 1.00 49.69 108 GLN A C 1
ATOM 883 O O . GLN A 1 108 ? -33.258 -1.464 23.793 1.00 49.69 108 GLN A O 1
ATOM 888 N N . ASN A 1 109 ? -33.163 0.066 22.155 1.00 49.38 109 ASN A N 1
ATOM 889 C CA . ASN A 1 109 ? -34.582 -0.023 21.804 1.00 49.38 109 ASN A CA 1
ATOM 890 C C . ASN A 1 109 ? -34.980 -1.389 21.209 1.00 49.38 109 ASN A C 1
ATOM 892 O O . ASN A 1 109 ? -36.111 -1.821 21.410 1.00 49.38 109 ASN A O 1
ATOM 896 N N . GLU A 1 110 ? -34.082 -2.075 20.491 1.00 51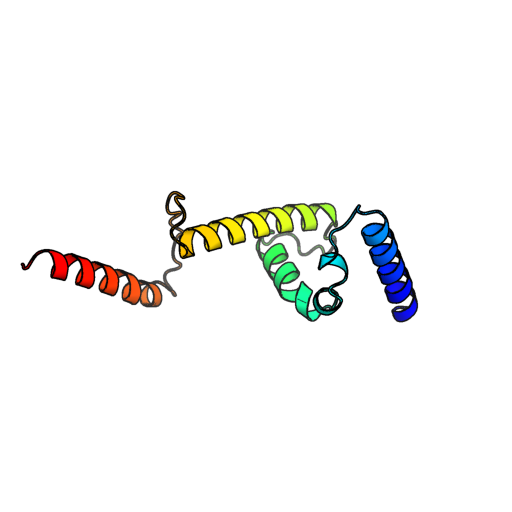.12 110 GLU A N 1
ATOM 897 C CA . GLU A 1 110 ? -34.339 -3.434 19.983 1.00 51.12 110 GLU A CA 1
ATOM 898 C C . GLU A 1 110 ? -34.328 -4.484 21.106 1.00 51.12 110 GLU A C 1
ATOM 900 O O . GLU A 1 110 ? -35.135 -5.410 21.086 1.00 51.12 110 GLU A O 1
ATOM 905 N N . ILE A 1 111 ? -33.470 -4.327 22.121 1.00 52.97 111 ILE A N 1
ATOM 906 C CA . ILE A 1 111 ? -33.426 -5.228 23.287 1.00 52.97 111 ILE A CA 1
ATOM 907 C C . ILE A 1 111 ? -34.670 -5.048 24.169 1.00 52.97 111 ILE A C 1
ATOM 909 O O . ILE A 1 111 ? -35.241 -6.036 24.634 1.00 52.97 111 ILE A O 1
ATOM 913 N N . ASP A 1 112 ? -35.127 -3.809 24.353 1.00 50.84 112 ASP A N 1
ATOM 914 C CA . ASP A 1 112 ? -36.292 -3.502 25.191 1.00 50.84 112 ASP A CA 1
ATOM 915 C C . ASP A 1 112 ? -37.624 -3.951 24.547 1.00 50.84 112 ASP A C 1
ATOM 917 O O . ASP A 1 112 ? -38.607 -4.165 25.254 1.00 50.84 112 ASP A O 1
ATOM 921 N N . GLN A 1 113 ? -37.666 -4.166 23.223 1.00 53.31 113 GLN A N 1
ATOM 922 C CA . GLN A 1 113 ? -38.833 -4.724 22.520 1.00 53.31 113 GLN A CA 1
ATOM 923 C C . GLN A 1 113 ? -38.932 -6.256 22.597 1.00 53.31 113 GLN A C 1
ATOM 925 O O . GLN A 1 113 ? -40.017 -6.797 22.408 1.00 53.31 113 GLN A O 1
ATOM 930 N N . ILE A 1 114 ? -37.840 -6.961 22.910 1.00 53.66 114 ILE A N 1
ATOM 931 C CA . ILE A 1 114 ? -37.826 -8.431 23.037 1.00 53.66 114 ILE A CA 1
ATOM 932 C C . ILE A 1 114 ? -38.397 -8.894 24.394 1.00 53.66 114 ILE A C 1
ATOM 934 O O . ILE A 1 114 ? -38.795 -10.044 24.533 1.00 53.66 114 ILE A O 1
ATOM 938 N N . TYR A 1 115 ? -38.484 -8.007 25.390 1.00 44.34 115 TYR A N 1
ATOM 939 C CA . TYR A 1 115 ? -38.960 -8.325 26.746 1.00 44.34 115 TYR A CA 1
ATOM 940 C C . TYR A 1 115 ? -40.454 -8.017 27.001 1.00 44.34 115 TYR A C 1
ATOM 942 O O . TYR A 1 115 ? -40.876 -8.002 28.158 1.00 44.34 115 TYR A O 1
ATOM 950 N N . VAL A 1 116 ? -41.258 -7.761 25.957 1.00 47.56 116 VAL A N 1
ATOM 951 C CA . VAL A 1 116 ? -42.690 -7.391 26.081 1.00 47.56 116 VAL A CA 1
ATOM 952 C C . VAL A 1 116 ? -43.663 -8.412 25.444 1.00 47.56 116 VAL A C 1
ATOM 954 O O . VAL A 1 116 ? -44.842 -8.117 25.280 1.00 47.56 116 VAL A O 1
ATOM 957 N N . GLU A 1 117 ? -43.238 -9.649 25.175 1.00 39.09 117 GLU A N 1
ATOM 958 C CA . GLU A 1 117 ? -44.149 -10.794 24.928 1.00 39.09 117 GLU A CA 1
ATOM 959 C C . GLU A 1 117 ? -43.900 -11.928 25.928 1.00 39.09 117 GLU A C 1
ATOM 961 O O . GLU A 1 117 ? -44.890 -12.603 26.298 1.00 39.09 117 GLU A O 1
#

Foldseek 3Di:
DVVVVVVVVLVVQVVCVVVVVDPPVSNPCVCVDPVNCVVLVVVLVVVDDDPCPDPPPPVVSSVVSSVVVVVVVVLVVCVVVVNPDPDDDDDDDPVCPVVVVVVVVVVVVVVVVVPPD

Sequence (117 aa):
MSAELNAHNLLLLILLVKQKQLSSYALNIYTFNSQACEPMFRNTRALIEIYSTVVNFAAYVFLQQAEKLSLLNDIKYKQLHNQTVDKLIYSVHYKHRNDQQSLSTQIQNEIDQIYVE

pLDDT: mean 75.31, std 16.51, range [39.09, 97.69]

Secondary structure (DSSP, 8-state):
-HHHHHHHHHHHHHHHHHTTSS-GGGG-GGGSSHHHHHHHHHHHHHTS-TT-------HHHHHHHHHHHHHHHHHHHHHHTT-S---------GGGHHHHHHHHHHHHHHHHHHT--

Radius of gyration: 21.61 Å; chains: 1; bounding box: 58×35×45 Å